Protein AF-A0A7X6THZ6-F1 (afdb_monomer)

Sequence (171 aa):
MLILGTDLAGKDHFANVVSDAATAAGVQVERRRGWLCARPDQERTSEGKSWSRLWLERLFLATLPLHCRLLPALTGLLLLVDVRLFRRPAAGLTCVVSHTAVRLLAIACGHLVDRPEAIRLPRLTIRALGAMRATGVRVVVLDIDHAVRVQRLADRRGRGTVDHFDRYMGS

Secondary structure (DSSP, 8-state):
-EEEE-TTTTHHHHHHHHHHHHHHTT--EEEEESSTTPPB---S------HHHHHHHHHHHHHHHHHTTTHHHHHHHHHHHHHHH----SSSEEEEES-HHHHHHHHHHHHH-SSGGG----HHHHHHHHHHHHTTPPEEEE---HHHHHHHHHHHHHHT---HHHHHHT-

pLDDT: mean 78.21, std 10.89, range [45.84, 93.0]

Foldseek 3Di:
DEEAEDVLLVSLVVLVVVCVVCVVVVFDEFEAEQALLHHGDPDSDPQPQPPVNLVVVVVCVVCCVVCLVVLLVVLLVVLQVRLVNHDDDPGGHYYYYHHNSVVSNVVSQVVVDVDPVPRDGDPSNVVSVVSVVVVVDDYDYGDDDPVSLQVSLVVCVVVVNDGPVSVVSND

Solvent-accessible surface area (backbone atoms only — not comparable to full-atom values): 9664 Å² total; per-residue (Å²): 60,36,41,39,45,45,78,88,45,36,40,54,58,53,52,47,54,53,46,50,54,38,43,75,70,71,37,52,68,47,35,18,53,38,34,82,58,38,66,78,46,86,74,75,68,79,89,74,72,50,70,69,58,52,50,50,52,51,54,48,63,74,49,34,82,82,43,38,84,54,39,43,50,54,26,13,51,52,38,38,52,36,51,72,65,41,73,82,72,94,70,59,46,50,38,28,42,46,40,44,45,61,52,52,34,51,53,31,47,62,71,75,32,98,45,82,88,67,65,78,76,46,70,62,25,54,51,20,53,50,52,45,53,70,69,68,53,50,77,45,79,42,78,64,58,67,70,60,48,52,51,54,50,52,55,29,55,77,68,73,69,62,50,75,65,57,54,64,76,71,110

Radius of gyration: 16.6 Å; Cα contacts (8 Å, |Δi|>4): 213; chains: 1; bounding box: 43×41×41 Å

Nearest PDB structures (foldseek):
  5mqt-assembly2_C  TM=4.610E-01  e=7.036E-01  Homo sapiens
  5hcn-assembly1_A  TM=3.054E-01  e=1.521E-01  Saccharomyces cerevisiae
  3mjr-assembly1_A  TM=4.355E-01  e=8.456E-01  Homo sapiens
  4q1d-assembly1_B  TM=4.568E-01  e=1.149E+00  Homo sapiens
  5hci-assembly4_F-5  TM=2.762E-01  e=2.483E-01  Saccharomyces cerevisiae

Mean predicted aligned error: 8.6 Å

Structure (mmCIF, N/CA/C/O backbone):
data_AF-A0A7X6THZ6-F1
#
_entry.id   AF-A0A7X6THZ6-F1
#
loop_
_atom_site.group_PDB
_atom_site.id
_atom_site.type_symbol
_atom_site.label_atom_id
_atom_site.label_alt_id
_atom_site.label_comp_id
_atom_site.label_asym_id
_atom_site.label_entity_id
_atom_site.label_seq_id
_atom_site.pdbx_PDB_ins_code
_atom_site.Cartn_x
_atom_site.Cartn_y
_atom_site.Cartn_z
_atom_site.occupancy
_atom_site.B_iso_or_equiv
_atom_site.auth_seq_id
_atom_site.auth_comp_id
_atom_site.auth_asym_id
_atom_site.auth_atom_id
_atom_site.pdbx_PDB_model_num
ATOM 1 N N . MET A 1 1 ? -8.333 -1.209 6.323 1.00 87.12 1 MET A N 1
ATOM 2 C CA . MET A 1 1 ? -8.223 -1.070 4.865 1.00 87.12 1 MET A CA 1
ATOM 3 C C . MET A 1 1 ? -6.803 -0.668 4.524 1.00 87.12 1 MET A C 1
ATOM 5 O O . MET A 1 1 ? -6.246 0.185 5.200 1.00 87.12 1 MET A O 1
ATOM 9 N N . LEU A 1 2 ? -6.225 -1.300 3.515 1.00 87.12 2 LEU A N 1
ATOM 10 C CA . LEU A 1 2 ? -4.923 -0.989 2.951 1.00 87.12 2 LEU A CA 1
ATOM 11 C C . LEU A 1 2 ? -5.142 -0.473 1.529 1.00 87.12 2 LEU A C 1
ATOM 13 O O . LEU A 1 2 ? -5.666 -1.211 0.702 1.00 87.12 2 LEU A O 1
ATOM 17 N N . ILE A 1 3 ? -4.752 0.769 1.259 1.00 85.06 3 ILE A N 1
ATOM 18 C CA . ILE A 1 3 ? -4.836 1.389 -0.063 1.00 85.06 3 ILE A CA 1
ATOM 19 C C . ILE A 1 3 ? -3.444 1.376 -0.689 1.00 85.06 3 ILE A C 1
ATOM 21 O O . ILE A 1 3 ? -2.502 2.007 -0.194 1.00 85.06 3 ILE A O 1
ATOM 25 N N . LEU A 1 4 ? -3.329 0.649 -1.793 1.00 83.38 4 LEU A N 1
ATOM 26 C CA . LEU A 1 4 ? -2.142 0.562 -2.629 1.00 83.38 4 LEU A CA 1
ATOM 27 C C . LEU A 1 4 ? -2.421 1.292 -3.935 1.00 83.38 4 LEU A C 1
ATOM 29 O O . LEU A 1 4 ? -3.498 1.167 -4.501 1.00 83.38 4 LEU A O 1
ATOM 33 N N . GLY A 1 5 ? -1.456 2.060 -4.407 1.00 73.44 5 GLY A N 1
ATOM 34 C CA . GLY A 1 5 ? -1.583 2.831 -5.632 1.00 73.44 5 GLY A CA 1
ATOM 35 C C . GLY A 1 5 ? -0.505 3.894 -5.690 1.00 73.44 5 GLY A C 1
ATOM 36 O O . GLY A 1 5 ? 0.175 4.174 -4.695 1.00 73.44 5 GLY A O 1
ATOM 37 N N . THR A 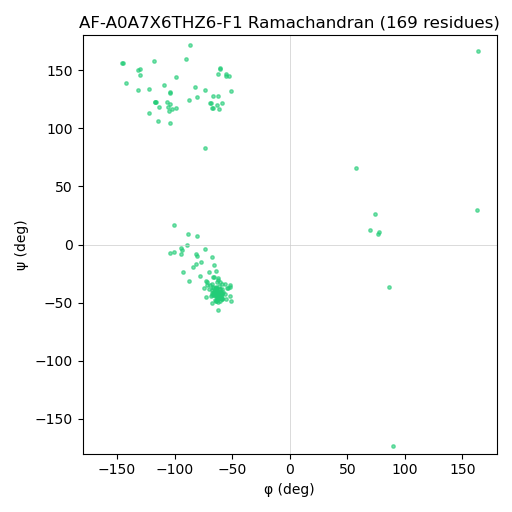1 6 ? -0.330 4.471 -6.865 1.00 70.94 6 THR A N 1
ATOM 38 C CA . THR A 1 6 ? 0.617 5.563 -7.085 1.00 70.94 6 THR A CA 1
ATOM 39 C C . THR A 1 6 ? -0.063 6.904 -6.846 1.00 70.94 6 THR A C 1
ATOM 41 O O . THR A 1 6 ? -1.292 7.003 -6.889 1.00 70.94 6 THR A O 1
ATOM 44 N N . ASP A 1 7 ? 0.716 7.953 -6.587 1.00 68.19 7 ASP A N 1
ATOM 45 C CA . ASP A 1 7 ? 0.160 9.303 -6.419 1.00 68.19 7 ASP A CA 1
ATOM 46 C C . ASP A 1 7 ? -0.591 9.725 -7.698 1.00 68.19 7 ASP A C 1
ATOM 48 O O . ASP A 1 7 ? -1.663 10.322 -7.616 1.00 68.19 7 ASP A O 1
ATOM 52 N N . LEU A 1 8 ? -0.108 9.292 -8.871 1.00 66.31 8 LEU A N 1
ATOM 53 C CA . LEU A 1 8 ? -0.793 9.445 -10.159 1.00 66.31 8 LEU A CA 1
ATOM 54 C C . LEU A 1 8 ? -2.146 8.726 -10.211 1.00 66.31 8 LEU A C 1
ATOM 56 O O . LEU A 1 8 ? -3.084 9.263 -10.800 1.00 66.31 8 LEU A O 1
ATOM 60 N N . ALA A 1 9 ? -2.280 7.563 -9.566 1.00 71.56 9 ALA A N 1
ATOM 61 C CA . ALA A 1 9 ? -3.547 6.844 -9.447 1.00 71.56 9 ALA A CA 1
ATOM 62 C C . ALA A 1 9 ? -4.538 7.499 -8.467 1.00 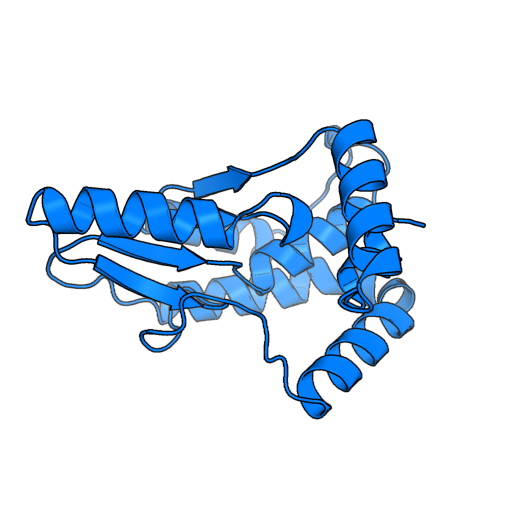71.56 9 ALA A C 1
ATOM 64 O O . ALA A 1 9 ? -5.672 7.049 -8.333 1.00 71.56 9 ALA A O 1
ATOM 65 N N . GLY A 1 10 ? -4.140 8.579 -7.787 1.00 75.00 10 GLY A N 1
ATOM 66 C CA . GLY A 1 10 ? -5.013 9.312 -6.874 1.00 75.00 10 GLY A CA 1
ATOM 67 C C . GLY A 1 10 ? -5.259 8.584 -5.555 1.00 75.00 10 GLY A C 1
ATOM 68 O O . GLY A 1 10 ? -6.283 8.820 -4.914 1.00 75.00 10 GLY A O 1
ATOM 69 N N . LYS A 1 11 ? -4.333 7.717 -5.115 1.00 82.06 11 LYS A N 1
ATOM 70 C CA . LYS A 1 11 ? -4.502 6.958 -3.862 1.00 82.06 11 LYS A CA 1
ATOM 71 C C . LYS A 1 11 ? -4.773 7.819 -2.634 1.00 82.06 11 LYS A C 1
ATOM 73 O O . LYS A 1 11 ? -5.579 7.426 -1.798 1.00 82.06 11 LYS A O 1
ATOM 78 N N . ASP A 1 12 ? -4.148 8.990 -2.536 1.00 80.94 12 ASP A N 1
ATOM 79 C CA . ASP A 1 12 ? -4.374 9.914 -1.425 1.00 80.94 12 ASP A CA 1
ATOM 80 C C . ASP A 1 12 ? -5.763 10.557 -1.493 1.00 80.94 12 ASP A C 1
ATOM 82 O O . ASP A 1 12 ? -6.429 10.669 -0.466 1.00 80.94 12 ASP A O 1
ATOM 86 N N . HIS A 1 13 ? -6.244 10.886 -2.697 1.00 82.62 13 HIS A N 1
ATOM 87 C CA . HIS A 1 13 ? -7.602 11.392 -2.893 1.00 82.62 13 HIS A CA 1
ATOM 88 C C . HIS A 1 13 ? -8.646 10.335 -2.521 1.00 82.62 13 HIS A C 1
ATOM 90 O O . HIS A 1 13 ? -9.532 10.608 -1.717 1.00 82.62 13 HIS A O 1
ATOM 96 N N . PHE A 1 14 ? -8.498 9.105 -3.021 1.00 84.06 14 PHE A N 1
ATOM 97 C CA . PHE A 1 14 ? -9.389 8.000 -2.664 1.00 84.06 14 PHE A CA 1
ATOM 98 C C . PHE A 1 14 ? -9.381 7.727 -1.153 1.00 84.06 14 PHE A C 1
ATOM 100 O O . PHE A 1 14 ? -10.434 7.546 -0.543 1.00 84.06 14 PHE A O 1
ATOM 107 N N . ALA A 1 15 ? -8.200 7.752 -0.527 1.00 85.19 15 ALA A N 1
ATOM 108 C CA . ALA A 1 15 ? -8.077 7.591 0.915 1.00 85.19 15 ALA A CA 1
ATOM 109 C C . ALA A 1 15 ? -8.824 8.679 1.690 1.00 85.19 15 ALA A C 1
ATOM 111 O O . ALA A 1 15 ? -9.428 8.370 2.716 1.00 85.19 15 ALA A O 1
ATOM 112 N N . ASN A 1 16 ? -8.803 9.922 1.207 1.00 86.38 16 ASN A N 1
ATOM 113 C CA . ASN A 1 16 ? -9.537 11.025 1.820 1.00 86.38 16 ASN A CA 1
ATOM 114 C C . ASN A 1 16 ? -11.047 10.812 1.670 1.00 86.38 16 ASN A C 1
ATOM 116 O O . ASN A 1 16 ? -11.735 10.768 2.681 1.00 86.38 16 ASN A O 1
ATOM 120 N N . VAL A 1 17 ? -11.537 10.532 0.457 1.00 87.25 17 VAL A N 1
ATOM 121 C CA . VAL A 1 17 ? -12.969 10.288 0.196 1.00 87.25 17 VAL A CA 1
ATOM 122 C C . VAL A 1 17 ? -13.529 9.163 1.070 1.00 87.25 17 VAL A C 1
ATOM 124 O O . VAL A 1 17 ? -14.573 9.330 1.695 1.00 87.25 17 VAL A O 1
ATOM 127 N N . VAL A 1 18 ? -12.832 8.025 1.165 1.00 87.00 18 VAL A N 1
ATOM 128 C CA . VAL A 1 18 ? -13.299 6.901 1.996 1.00 87.00 18 VAL A CA 1
ATOM 129 C C . VAL A 1 18 ? -13.262 7.248 3.485 1.00 87.00 18 VAL A C 1
ATOM 131 O O . VAL A 1 18 ? -14.169 6.866 4.223 1.00 87.00 18 VAL A O 1
ATOM 134 N N . SER A 1 19 ? -12.230 7.967 3.933 1.00 86.38 19 SER A N 1
ATOM 135 C CA . SER A 1 19 ? -12.120 8.388 5.334 1.00 86.38 19 SER A CA 1
ATOM 136 C C . SER A 1 19 ? -13.219 9.386 5.706 1.00 86.38 19 SER A C 1
ATOM 138 O O . SER A 1 19 ? -13.831 9.246 6.764 1.00 86.38 19 SER A O 1
ATOM 140 N N . ASP A 1 20 ? -13.515 10.343 4.827 1.00 87.69 20 ASP A N 1
ATOM 141 C CA . ASP A 1 20 ? -14.557 11.349 5.028 1.00 87.69 20 ASP A CA 1
ATOM 142 C C . ASP A 1 20 ? -15.949 10.696 5.024 1.00 87.69 20 ASP A C 1
ATOM 144 O O . ASP A 1 20 ? -16.747 10.951 5.922 1.00 87.69 20 ASP A O 1
ATOM 148 N N . ALA A 1 21 ? -16.217 9.773 4.093 1.00 87.56 21 ALA A N 1
ATOM 149 C CA . ALA A 1 21 ? -17.475 9.024 4.044 1.00 87.56 21 ALA A CA 1
ATOM 150 C C . ALA A 1 21 ? -17.695 8.153 5.294 1.00 87.56 21 ALA A C 1
ATOM 152 O O . ALA A 1 21 ? -18.793 8.115 5.846 1.00 87.56 21 ALA A O 1
ATOM 153 N N . ALA A 1 22 ? -16.650 7.470 5.771 1.00 86.44 22 ALA A N 1
ATOM 154 C CA . ALA A 1 22 ? -16.721 6.674 6.993 1.00 86.44 22 ALA A CA 1
ATOM 155 C C . ALA A 1 22 ? -16.953 7.557 8.230 1.00 86.44 22 ALA A C 1
ATOM 157 O O . ALA A 1 22 ? -17.794 7.230 9.066 1.00 86.44 22 ALA A O 1
ATOM 158 N N . THR A 1 23 ? -16.275 8.703 8.305 1.00 87.94 23 THR A N 1
ATOM 159 C CA . THR A 1 23 ? -16.465 9.677 9.390 1.00 87.94 23 THR A CA 1
ATOM 160 C C . THR A 1 23 ? -17.886 10.245 9.380 1.00 87.94 23 THR A C 1
ATOM 162 O O . THR A 1 23 ? -18.523 10.307 10.428 1.00 87.94 23 THR A O 1
ATOM 165 N N . ALA A 1 24 ? -18.421 10.589 8.204 1.00 89.88 24 ALA A N 1
ATOM 166 C CA . ALA A 1 24 ? -19.799 11.055 8.042 1.00 89.88 24 ALA A CA 1
ATOM 167 C C . ALA A 1 24 ? -20.836 9.994 8.453 1.00 89.88 24 ALA A C 1
ATOM 169 O O . ALA A 1 24 ? -21.899 10.334 8.963 1.00 89.88 24 ALA A O 1
ATOM 170 N N . ALA A 1 25 ? -20.508 8.709 8.298 1.00 90.00 25 ALA A N 1
ATOM 171 C CA . ALA A 1 25 ? -21.310 7.588 8.787 1.00 90.00 25 ALA A CA 1
ATOM 172 C C . ALA A 1 25 ? -21.122 7.294 10.294 1.00 90.00 25 ALA A C 1
ATOM 174 O O . ALA A 1 25 ? -21.615 6.281 10.787 1.00 90.00 25 ALA A O 1
ATOM 175 N N . GLY A 1 26 ? -20.389 8.137 11.030 1.00 86.88 26 GLY A N 1
ATOM 176 C CA . GLY A 1 26 ? -20.128 7.968 12.463 1.00 86.88 26 GLY A CA 1
ATOM 177 C C . GLY A 1 26 ? -19.056 6.924 12.799 1.00 86.88 26 GLY A C 1
ATOM 178 O O . GLY A 1 26 ? -18.894 6.557 13.963 1.00 86.88 26 GLY A O 1
ATOM 179 N N . VAL A 1 27 ? -18.306 6.431 11.809 1.00 88.25 27 VAL A N 1
ATOM 180 C CA . VAL A 1 27 ? -17.220 5.468 12.019 1.00 88.25 27 VAL A CA 1
ATOM 181 C C . VAL A 1 27 ? -15.927 6.218 12.328 1.00 88.25 27 VAL A C 1
ATOM 183 O O . VAL A 1 27 ? -15.462 7.030 11.535 1.00 88.25 27 VAL A O 1
ATOM 186 N N . GLN A 1 28 ? -15.298 5.902 13.461 1.00 86.38 28 GLN A N 1
ATOM 187 C CA . GLN A 1 28 ? -13.960 6.404 13.791 1.00 86.38 28 GLN A CA 1
ATOM 188 C C . GLN A 1 28 ? -12.939 5.901 12.762 1.00 86.38 28 GLN A C 1
ATOM 190 O O . GLN A 1 28 ? -12.868 4.696 12.518 1.00 86.38 28 GLN A O 1
ATOM 195 N N . VAL A 1 29 ? -12.139 6.792 12.168 1.00 85.81 29 VAL A N 1
ATOM 196 C CA . VAL A 1 29 ? -11.118 6.424 11.173 1.00 85.81 29 VAL A CA 1
ATOM 197 C C . VAL A 1 29 ? -9.725 6.742 11.696 1.00 85.81 29 VAL A C 1
ATOM 199 O O . VAL A 1 29 ? -9.400 7.890 11.979 1.00 85.81 29 VAL A O 1
ATOM 202 N N . GLU A 1 30 ? -8.866 5.727 11.756 1.00 87.62 30 GLU A N 1
ATOM 203 C CA . GLU A 1 30 ? -7.448 5.892 12.064 1.00 87.62 30 GLU A CA 1
ATOM 204 C C . GLU A 1 30 ? -6.623 5.759 10.783 1.00 87.62 30 GLU A C 1
ATOM 206 O O . GLU A 1 30 ? -6.410 4.656 10.267 1.00 87.62 30 GLU A O 1
ATOM 211 N N . ARG A 1 31 ? -6.146 6.885 10.250 1.00 86.00 31 ARG A N 1
ATOM 212 C CA . ARG A 1 31 ? -5.265 6.892 9.080 1.00 86.00 31 ARG A CA 1
ATOM 213 C C . ARG A 1 31 ? -3.819 6.630 9.501 1.00 86.00 31 ARG A 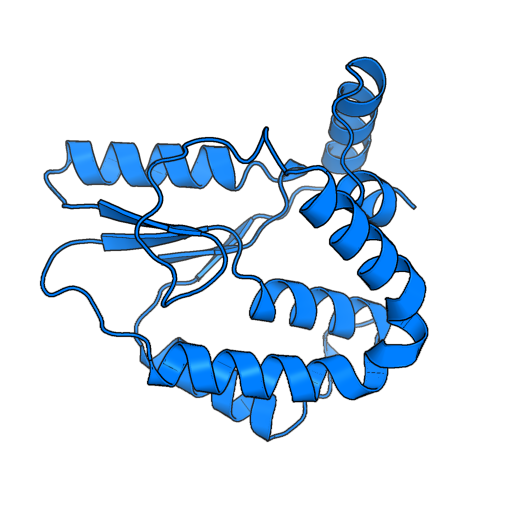C 1
ATOM 215 O O . ARG A 1 31 ? -3.333 7.210 10.463 1.00 86.00 31 ARG A O 1
ATOM 222 N N . ARG A 1 32 ? -3.119 5.769 8.764 1.00 87.25 32 ARG A N 1
ATOM 223 C CA . ARG A 1 32 ? -1.689 5.463 8.926 1.00 87.25 32 ARG A CA 1
ATOM 224 C C . ARG A 1 32 ? -1.003 5.534 7.564 1.00 87.25 32 ARG A C 1
ATOM 226 O O . ARG A 1 32 ? -1.615 5.231 6.537 1.00 87.25 32 ARG A O 1
ATOM 233 N N . ARG A 1 33 ? 0.280 5.893 7.532 1.00 84.31 33 ARG A N 1
ATOM 234 C CA . ARG A 1 33 ? 1.055 6.012 6.286 1.00 84.31 33 ARG A CA 1
ATOM 235 C C . ARG A 1 33 ? 2.279 5.106 6.318 1.00 84.31 33 ARG A C 1
ATOM 237 O O . ARG A 1 33 ? 3.028 5.085 7.289 1.00 84.31 33 ARG A O 1
ATOM 244 N N . GLY A 1 34 ? 2.508 4.368 5.235 1.00 83.12 34 GLY A N 1
ATOM 245 C CA . GLY A 1 34 ? 3.736 3.590 5.048 1.00 83.12 34 GLY A CA 1
ATOM 246 C C . GLY A 1 34 ? 3.742 2.182 5.652 1.00 83.12 34 GLY A C 1
ATOM 247 O O . GLY A 1 34 ? 4.308 1.290 5.022 1.00 83.12 34 GLY A O 1
ATOM 248 N N . TRP A 1 35 ? 3.130 1.957 6.814 1.00 86.62 35 TRP A N 1
ATOM 249 C CA . TRP A 1 35 ? 3.165 0.665 7.521 1.00 86.62 35 TRP A CA 1
ATOM 250 C C . TRP A 1 35 ? 1.849 0.384 8.239 1.00 86.62 35 TRP A C 1
ATOM 252 O O . TRP A 1 35 ? 1.132 1.325 8.589 1.00 86.62 35 TRP A O 1
ATOM 262 N N . LEU A 1 36 ? 1.548 -0.891 8.501 1.00 82.25 36 LEU A N 1
ATOM 263 C CA . LEU A 1 36 ? 0.412 -1.250 9.346 1.00 82.25 36 LEU A CA 1
ATOM 264 C C . LEU A 1 36 ? 0.604 -0.713 10.761 1.00 82.25 36 LEU A C 1
ATOM 266 O O . LEU A 1 36 ? -0.344 -0.180 11.326 1.00 82.25 36 LEU A O 1
ATOM 270 N N . CYS A 1 37 ? 1.806 -0.814 11.328 1.00 83.19 37 CYS A N 1
ATOM 271 C CA . CYS A 1 37 ? 2.124 -0.339 12.674 1.00 83.19 37 CYS A CA 1
ATOM 272 C C . CYS A 1 37 ? 2.577 1.133 12.729 1.00 83.19 37 CYS A C 1
ATOM 274 O O . CYS A 1 37 ? 3.066 1.580 13.768 1.00 83.19 37 CYS A O 1
ATOM 276 N N . ALA A 1 38 ? 2.466 1.888 11.629 1.00 83.75 38 ALA A N 1
ATOM 277 C CA . ALA A 1 38 ? 2.825 3.304 11.633 1.00 83.75 38 ALA A CA 1
ATOM 278 C C . ALA A 1 38 ? 1.961 4.090 12.630 1.00 83.75 38 ALA A C 1
ATOM 280 O O . ALA A 1 38 ? 0.813 3.733 12.899 1.00 83.75 38 ALA A O 1
ATOM 281 N N . ARG A 1 39 ? 2.518 5.185 13.160 1.00 81.88 39 ARG A N 1
ATOM 282 C CA . ARG A 1 39 ? 1.751 6.121 13.987 1.00 81.88 39 ARG A CA 1
ATOM 283 C C . ARG A 1 39 ? 0.585 6.709 13.176 1.00 81.88 39 ARG A C 1
ATOM 285 O O . ARG A 1 39 ? 0.721 6.828 11.952 1.00 81.88 39 ARG A O 1
ATOM 292 N N . PRO A 1 40 ? -0.527 7.079 13.839 1.00 82.31 40 PRO A N 1
ATOM 293 C CA . PRO A 1 40 ? -1.601 7.816 13.196 1.00 82.31 40 PRO A CA 1
ATOM 294 C C . PRO A 1 40 ? -1.048 9.038 12.469 1.00 82.31 40 PRO A C 1
ATOM 296 O O . PRO A 1 40 ? -0.236 9.782 13.019 1.00 82.31 40 PRO A O 1
ATOM 299 N N . ASP A 1 41 ? -1.477 9.208 11.229 1.00 79.50 41 ASP A N 1
ATOM 300 C CA . ASP A 1 41 ? -1.071 10.295 10.355 1.00 79.50 41 ASP A CA 1
ATOM 301 C C . ASP A 1 41 ? -2.295 11.148 10.023 1.00 79.50 41 ASP A C 1
ATOM 303 O O . ASP A 1 41 ? -3.295 10.637 9.512 1.00 79.50 41 ASP A O 1
ATOM 307 N N . GLN A 1 42 ? -2.214 12.441 10.328 1.00 71.25 42 GLN A N 1
ATOM 308 C CA . GLN A 1 42 ? -3.272 13.409 10.030 1.00 71.25 42 GLN A CA 1
ATOM 309 C C . GLN A 1 42 ? -3.041 14.125 8.692 1.00 71.25 42 GLN A C 1
ATOM 311 O O . GLN A 1 42 ? -3.927 14.836 8.215 1.00 71.25 42 GLN A O 1
ATOM 316 N N . GLU A 1 43 ? -1.884 13.930 8.051 1.00 69.44 43 GLU A N 1
ATOM 317 C CA . GLU A 1 43 ? -1.586 14.572 6.777 1.00 69.44 43 GLU A CA 1
ATOM 318 C C . GLU A 1 43 ? -2.458 14.002 5.649 1.00 69.44 43 GLU A C 1
ATOM 320 O O . GLU A 1 43 ? -2.425 12.807 5.317 1.00 69.44 43 GLU A O 1
ATOM 325 N N . ARG A 1 44 ? -3.218 14.896 5.008 1.00 63.25 44 ARG A N 1
ATOM 326 C CA . ARG A 1 44 ? -4.131 14.579 3.896 1.00 63.25 44 ARG A CA 1
ATOM 327 C C . ARG A 1 44 ? -3.435 14.466 2.540 1.00 63.25 44 ARG A C 1
ATOM 329 O O . ARG A 1 44 ? -4.013 13.898 1.613 1.00 63.25 44 ARG A O 1
ATOM 336 N N . THR A 1 45 ? -2.213 14.977 2.427 1.00 57.72 45 THR A N 1
ATOM 337 C CA . THR A 1 45 ? -1.410 14.996 1.199 1.00 57.72 45 THR A CA 1
ATOM 338 C C . THR A 1 45 ? 0.001 14.465 1.457 1.00 57.72 45 THR A C 1
ATOM 340 O O . THR A 1 45 ? 0.514 14.509 2.576 1.00 57.72 45 THR A O 1
ATOM 343 N N . SER A 1 46 ? 0.613 13.885 0.423 1.00 55.44 46 SER A N 1
ATOM 344 C CA . SER A 1 46 ? 2.023 13.462 0.388 1.00 55.44 46 SER A CA 1
ATOM 345 C C . SER A 1 46 ? 2.964 14.577 -0.099 1.00 55.44 46 SER A C 1
ATOM 347 O O . SER A 1 46 ? 4.179 14.370 -0.174 1.00 55.44 46 SER A O 1
ATOM 349 N N . GLU A 1 47 ? 2.412 15.748 -0.431 1.00 45.84 47 GLU A N 1
ATOM 350 C CA . GLU A 1 47 ? 3.120 16.918 -0.954 1.00 45.84 47 GLU A CA 1
ATOM 351 C C . GLU A 1 47 ? 3.926 17.592 0.163 1.00 45.84 47 GLU A C 1
ATOM 353 O O . GLU A 1 47 ? 3.473 18.507 0.839 1.00 45.84 47 GLU A O 1
ATOM 358 N N . GLY A 1 48 ? 5.122 17.058 0.405 1.00 51.34 48 GLY A N 1
ATOM 359 C CA . GLY A 1 48 ? 6.016 17.521 1.467 1.00 51.34 48 GLY A CA 1
ATOM 360 C C . GLY A 1 48 ? 7.109 16.515 1.821 1.00 51.34 48 GLY A C 1
ATOM 361 O O . GLY A 1 48 ? 7.525 16.424 2.975 1.00 51.34 48 GLY A O 1
ATOM 362 N N . LYS A 1 49 ? 7.565 15.691 0.864 1.00 55.34 49 LYS A N 1
ATOM 363 C CA . LYS A 1 49 ? 8.659 14.742 1.124 1.00 55.34 49 LYS A CA 1
ATOM 364 C C . LYS A 1 49 ? 9.925 15.536 1.475 1.00 55.34 49 LYS A C 1
ATOM 366 O O . LYS A 1 49 ? 10.407 16.314 0.655 1.00 55.34 49 LYS A O 1
ATOM 371 N N . SER A 1 50 ? 10.476 15.329 2.675 1.00 56.66 50 SER A N 1
ATOM 372 C CA . SER A 1 50 ? 11.742 15.960 3.066 1.00 56.66 50 SER A CA 1
ATOM 373 C C . SER A 1 50 ? 12.845 15.625 2.055 1.00 56.66 50 SER A C 1
ATOM 375 O O . SER A 1 50 ? 12.890 14.522 1.502 1.00 56.66 50 SER A O 1
ATOM 377 N N . TRP A 1 51 ? 13.772 16.559 1.841 1.00 54.03 51 TRP A N 1
ATOM 378 C CA . TRP A 1 51 ? 14.913 16.378 0.934 1.00 54.03 51 TRP A CA 1
ATOM 379 C C . TRP A 1 51 ? 15.716 15.101 1.215 1.00 54.03 51 TRP A C 1
ATOM 381 O O . TRP A 1 51 ? 16.136 14.412 0.287 1.00 54.03 51 TRP A O 1
ATOM 391 N N . SER A 1 52 ? 15.868 14.732 2.490 1.00 52.00 52 SER A N 1
ATOM 392 C CA . SER A 1 52 ? 16.522 13.487 2.906 1.00 52.00 52 SER A CA 1
ATOM 393 C C . SER A 1 52 ? 15.773 12.234 2.438 1.00 52.00 52 SER A C 1
ATOM 395 O O . SER A 1 52 ? 16.390 11.259 2.010 1.00 52.00 52 SER A O 1
ATOM 397 N N . ARG A 1 53 ? 14.437 12.264 2.458 1.00 62.09 53 ARG A N 1
ATOM 398 C CA . ARG A 1 53 ? 13.583 11.162 2.000 1.00 62.09 53 ARG A CA 1
ATOM 399 C C . ARG A 1 53 ? 13.602 11.030 0.476 1.00 62.09 53 ARG A C 1
ATOM 401 O O . ARG A 1 53 ? 13.606 9.910 -0.023 1.00 62.09 53 ARG A O 1
ATOM 408 N N . LEU A 1 54 ? 13.695 12.153 -0.241 1.00 59.31 54 LEU A N 1
ATOM 409 C CA . LEU A 1 54 ? 13.876 12.187 -1.697 1.00 59.31 54 LEU A CA 1
ATOM 410 C C . LEU A 1 54 ? 15.237 11.613 -2.120 1.00 59.31 54 LEU A C 1
ATOM 412 O O . LEU A 1 54 ? 15.312 10.848 -3.080 1.00 59.31 54 LEU A O 1
ATOM 416 N N . TRP A 1 55 ? 16.305 11.924 -1.380 1.00 58.41 55 TRP A N 1
ATOM 417 C CA . TRP A 1 55 ? 17.642 11.381 -1.639 1.00 58.41 55 TRP A CA 1
ATOM 418 C C . TRP A 1 55 ? 17.716 9.867 -1.410 1.00 58.41 55 TRP A C 1
ATOM 420 O O . TRP A 1 55 ? 18.262 9.145 -2.242 1.00 58.41 55 TRP A O 1
ATOM 430 N N . LEU A 1 56 ? 17.114 9.374 -0.324 1.00 63.69 56 LEU A N 1
ATOM 431 C CA . LEU A 1 56 ? 16.991 7.938 -0.050 1.00 63.69 56 LEU A CA 1
ATOM 432 C C . LEU A 1 56 ? 16.167 7.216 -1.122 1.00 63.69 56 LEU A C 1
ATOM 434 O O . LEU A 1 56 ? 16.567 6.146 -1.571 1.00 63.69 56 LEU A O 1
ATOM 438 N N . GLU A 1 57 ? 15.054 7.809 -1.567 1.00 65.50 57 GLU A N 1
ATOM 439 C CA . GLU A 1 57 ? 14.231 7.271 -2.661 1.00 65.50 57 GLU A CA 1
ATOM 440 C C . GLU A 1 57 ? 15.049 7.177 -3.962 1.00 65.50 57 GLU A C 1
ATOM 442 O O . GLU A 1 57 ? 15.013 6.156 -4.647 1.00 65.50 57 GLU A O 1
ATOM 447 N N . ARG A 1 58 ? 15.878 8.185 -4.258 1.00 65.38 58 ARG A N 1
ATOM 448 C CA . ARG A 1 58 ? 16.759 8.203 -5.433 1.00 65.38 58 ARG A CA 1
ATOM 449 C C . ARG A 1 58 ? 17.890 7.173 -5.356 1.00 65.38 58 ARG A C 1
ATOM 451 O O . ARG A 1 58 ? 18.142 6.482 -6.340 1.00 65.38 58 ARG A O 1
ATOM 458 N N . LEU A 1 59 ? 18.553 7.047 -4.206 1.00 62.59 59 LEU A N 1
ATOM 459 C CA . LEU A 1 59 ? 19.614 6.056 -3.998 1.00 62.59 59 LEU A CA 1
ATOM 460 C C . LEU A 1 59 ? 19.058 4.627 -4.065 1.00 62.59 59 LEU A C 1
ATOM 462 O O . LEU A 1 59 ? 19.677 3.741 -4.655 1.00 62.59 59 LEU A O 1
ATOM 466 N N . PHE A 1 60 ? 17.863 4.416 -3.512 1.00 68.88 60 PHE A N 1
ATOM 467 C CA . PHE A 1 60 ? 17.160 3.143 -3.574 1.00 68.88 60 PHE A CA 1
ATOM 468 C C . PHE A 1 60 ? 16.813 2.755 -5.015 1.00 68.88 60 PHE A C 1
ATOM 470 O O . PHE A 1 60 ? 17.119 1.644 -5.428 1.00 68.88 60 PHE A O 1
ATOM 477 N N . LEU A 1 61 ? 16.244 3.675 -5.803 1.00 66.62 61 LEU A N 1
ATOM 478 C CA . LEU A 1 61 ? 15.924 3.421 -7.213 1.00 66.62 61 LEU A CA 1
ATOM 479 C C . LEU A 1 61 ? 17.180 3.160 -8.059 1.00 66.62 61 LEU A C 1
ATOM 481 O O . LEU A 1 61 ? 17.170 2.272 -8.905 1.00 66.62 61 LEU A O 1
ATOM 485 N N . ALA A 1 62 ? 18.278 3.876 -7.803 1.00 66.12 62 ALA A N 1
ATOM 486 C CA . ALA A 1 62 ? 19.533 3.693 -8.536 1.00 66.12 62 ALA A CA 1
ATOM 487 C C . ALA A 1 62 ? 20.223 2.351 -8.228 1.00 66.12 62 ALA A C 1
ATOM 489 O O . ALA A 1 62 ? 20.837 1.747 -9.103 1.00 66.12 62 ALA A O 1
ATOM 490 N N . THR A 1 63 ? 20.118 1.868 -6.988 1.00 66.19 63 THR A N 1
ATOM 491 C CA . THR A 1 63 ? 20.722 0.594 -6.553 1.00 66.19 63 THR A CA 1
ATOM 492 C C . THR A 1 63 ? 19.767 -0.592 -6.665 1.00 66.19 63 THR A C 1
ATOM 494 O O . THR A 1 63 ? 20.173 -1.736 -6.449 1.00 66.19 63 THR A O 1
ATOM 497 N N . LEU A 1 64 ? 18.512 -0.343 -7.042 1.00 67.38 64 LEU A N 1
ATOM 498 C CA . LEU A 1 64 ? 17.453 -1.336 -7.146 1.00 67.38 64 LEU A CA 1
ATOM 499 C C . LEU A 1 64 ? 17.851 -2.574 -7.969 1.00 67.38 64 LEU A C 1
ATOM 501 O O . LEU A 1 64 ? 17.699 -3.673 -7.435 1.00 67.38 64 LEU A O 1
ATOM 505 N N . PRO A 1 65 ? 18.438 -2.459 -9.183 1.00 66.75 65 PRO A N 1
ATOM 506 C CA . PRO A 1 65 ? 18.724 -3.624 -10.028 1.00 66.75 65 PRO A CA 1
ATOM 507 C C . PRO A 1 65 ? 19.677 -4.627 -9.365 1.00 66.75 65 PRO A C 1
ATOM 509 O O . PRO A 1 65 ? 19.545 -5.835 -9.551 1.00 66.75 65 PRO A O 1
ATOM 512 N N . LEU A 1 66 ? 20.602 -4.128 -8.538 1.00 68.75 66 LEU A N 1
ATOM 513 C CA . LEU A 1 66 ? 21.581 -4.932 -7.800 1.00 68.75 66 LEU A CA 1
ATOM 514 C C . LEU A 1 66 ? 20.933 -5.711 -6.647 1.00 68.75 66 LEU A C 1
ATOM 516 O O . LEU A 1 66 ? 21.359 -6.817 -6.321 1.00 68.75 66 LEU A O 1
ATOM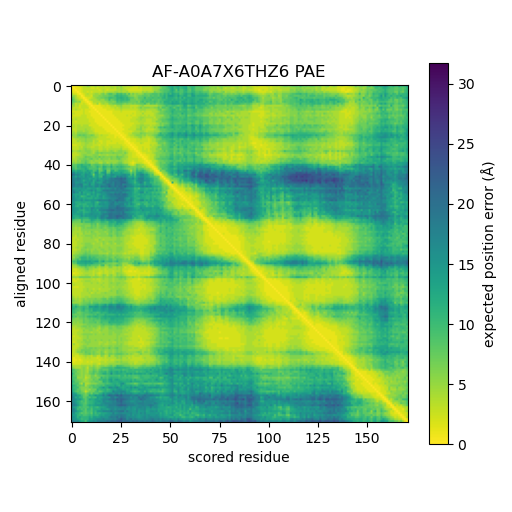 520 N N . HIS A 1 67 ? 19.875 -5.159 -6.050 1.00 69.12 67 HIS A N 1
ATOM 521 C CA . HIS A 1 67 ? 19.217 -5.719 -4.869 1.00 69.12 67 HIS A CA 1
ATOM 522 C C . HIS A 1 67 ? 17.889 -6.414 -5.197 1.00 69.12 67 HIS A C 1
ATOM 524 O O . HIS A 1 67 ? 17.322 -7.073 -4.322 1.00 69.12 67 HIS A O 1
ATOM 530 N N . CYS A 1 68 ? 17.399 -6.325 -6.442 1.00 71.19 68 CYS A N 1
ATOM 531 C CA . CYS A 1 68 ? 16.111 -6.872 -6.887 1.00 71.19 68 CYS A CA 1
ATOM 532 C C . CYS A 1 68 ? 15.927 -8.352 -6.536 1.00 71.19 68 CYS A C 1
ATOM 534 O O . CYS A 1 68 ? 14.828 -8.750 -6.172 1.00 71.19 68 CYS A O 1
ATOM 536 N N . ARG A 1 69 ? 16.989 -9.169 -6.564 1.00 75.69 69 ARG A N 1
ATOM 537 C CA . ARG A 1 69 ? 16.903 -10.599 -6.207 1.00 75.69 69 ARG A CA 1
ATOM 538 C C . ARG A 1 69 ? 16.706 -10.851 -4.708 1.00 75.69 69 ARG A C 1
ATOM 540 O O . ARG A 1 69 ? 16.054 -11.821 -4.336 1.00 75.69 69 ARG A O 1
ATOM 547 N N . LEU A 1 70 ? 17.252 -9.990 -3.849 1.00 80.44 70 LEU A N 1
ATOM 548 C CA . LEU A 1 70 ? 17.169 -10.119 -2.386 1.00 80.44 70 LEU A CA 1
ATOM 549 C C . LEU A 1 70 ? 15.972 -9.360 -1.800 1.00 80.44 70 LEU A C 1
ATOM 551 O O . LEU A 1 70 ? 15.460 -9.712 -0.735 1.00 80.44 70 LEU A O 1
ATOM 555 N N . LEU A 1 71 ? 15.493 -8.344 -2.517 1.00 82.38 71 LEU A N 1
ATOM 556 C CA . LEU A 1 71 ? 14.375 -7.487 -2.138 1.00 82.38 71 LEU A CA 1
ATOM 557 C C . LEU A 1 71 ? 13.105 -8.260 -1.747 1.00 82.38 71 LEU A C 1
ATOM 559 O O . LEU A 1 71 ? 12.535 -7.926 -0.707 1.00 82.38 71 LEU A O 1
ATOM 563 N N . PRO A 1 72 ? 12.661 -9.315 -2.463 1.00 85.94 72 PRO A N 1
ATOM 564 C CA . PRO A 1 72 ? 11.498 -10.098 -2.054 1.00 85.94 72 PRO A CA 1
ATOM 565 C C . PRO A 1 72 ? 11.644 -10.730 -0.665 1.00 85.94 72 PRO A C 1
ATOM 567 O O . PRO A 1 72 ? 10.685 -10.751 0.107 1.00 85.94 72 PRO A O 1
ATOM 570 N N . ALA A 1 73 ? 12.840 -11.211 -0.314 1.00 86.50 73 ALA A N 1
ATOM 571 C CA . ALA A 1 73 ? 13.098 -11.809 0.993 1.00 86.50 73 ALA A CA 1
ATOM 572 C C . ALA A 1 73 ? 13.144 -10.742 2.098 1.00 86.50 73 ALA A C 1
ATOM 574 O O . ALA A 1 73 ? 12.498 -10.904 3.135 1.00 86.50 73 ALA A O 1
ATOM 575 N N . LEU A 1 74 ? 13.844 -9.629 1.853 1.00 86.38 74 LEU A N 1
ATOM 576 C CA . LEU A 1 74 ? 13.941 -8.507 2.793 1.00 86.38 74 LEU A CA 1
ATOM 577 C C . LEU A 1 74 ? 12.572 -7.871 3.063 1.00 86.38 74 LEU A C 1
ATOM 579 O O . LEU A 1 74 ? 12.194 -7.661 4.214 1.00 86.38 74 LEU A O 1
ATOM 583 N N . THR A 1 75 ? 11.789 -7.622 2.014 1.00 87.50 75 THR A N 1
ATOM 584 C CA . THR A 1 75 ? 10.417 -7.106 2.141 1.00 87.50 75 THR A CA 1
ATOM 585 C C . THR A 1 75 ? 9.506 -8.101 2.852 1.00 87.50 75 THR A C 1
ATOM 587 O O . THR A 1 75 ? 8.707 -7.683 3.685 1.00 87.50 75 THR A O 1
ATOM 590 N N . GLY A 1 76 ? 9.671 -9.407 2.612 1.00 88.75 76 GLY A N 1
ATOM 591 C CA . GLY A 1 76 ? 8.979 -10.461 3.355 1.00 88.75 76 GLY A CA 1
ATOM 592 C C . GLY A 1 76 ? 9.269 -10.429 4.859 1.00 88.75 76 GLY A C 1
ATOM 593 O O . GLY A 1 76 ? 8.345 -10.554 5.662 1.00 88.75 76 GLY A O 1
ATOM 594 N N . LEU A 1 77 ? 10.525 -10.203 5.255 1.00 89.00 77 LEU A N 1
ATOM 595 C CA . LEU A 1 77 ? 10.898 -10.046 6.664 1.00 89.00 77 LEU A CA 1
ATOM 596 C C . LEU A 1 77 ? 10.265 -8.791 7.278 1.00 89.00 77 LEU A C 1
ATOM 598 O O . LEU A 1 77 ? 9.664 -8.875 8.347 1.00 89.00 77 LEU A O 1
ATOM 602 N N . LEU A 1 78 ? 10.356 -7.652 6.585 1.00 89.31 78 LEU A N 1
ATOM 603 C CA . LEU A 1 78 ? 9.761 -6.388 7.030 1.00 89.31 78 LEU A CA 1
ATOM 604 C C . LEU A 1 78 ? 8.242 -6.506 7.203 1.00 89.31 78 LEU A C 1
ATOM 606 O O . LEU A 1 78 ? 7.711 -6.073 8.221 1.00 89.31 78 LEU A O 1
ATOM 610 N N . LEU A 1 79 ? 7.553 -7.149 6.255 1.00 90.44 79 LEU A N 1
ATOM 611 C CA . LEU A 1 79 ? 6.123 -7.456 6.345 1.00 90.44 79 LEU A CA 1
ATOM 612 C C . LEU A 1 79 ? 5.804 -8.333 7.557 1.00 90.44 79 LEU A C 1
ATOM 614 O O . LEU A 1 79 ? 4.838 -8.072 8.265 1.00 90.44 79 LEU A O 1
ATOM 618 N N . LEU A 1 80 ? 6.609 -9.364 7.820 1.00 91.94 80 LEU A N 1
ATOM 619 C CA . LEU A 1 80 ? 6.381 -10.247 8.960 1.00 91.94 80 LEU A CA 1
ATOM 620 C C . LEU A 1 80 ? 6.534 -9.502 10.292 1.00 91.94 80 LEU A C 1
ATOM 622 O O . LEU A 1 80 ? 5.748 -9.727 11.209 1.00 91.94 80 LEU A O 1
ATOM 626 N N . VAL A 1 81 ? 7.537 -8.629 10.400 1.00 90.44 81 VAL A N 1
ATOM 627 C CA . VAL A 1 81 ? 7.745 -7.782 11.581 1.00 90.44 81 VAL A CA 1
ATOM 628 C C . VAL A 1 81 ? 6.579 -6.810 11.751 1.00 90.44 81 VAL A C 1
ATOM 630 O O . VAL A 1 81 ? 5.997 -6.762 12.831 1.00 90.44 81 VAL A O 1
ATOM 633 N N . ASP A 1 82 ? 6.183 -6.105 10.690 1.00 90.69 82 ASP A N 1
ATOM 634 C CA . ASP A 1 82 ? 5.068 -5.149 10.721 1.00 90.69 82 ASP A CA 1
ATOM 635 C C . ASP A 1 82 ? 3.755 -5.825 11.146 1.00 90.69 82 ASP A C 1
ATOM 637 O O . ASP A 1 82 ? 3.083 -5.371 12.069 1.00 90.69 82 ASP A O 1
ATOM 641 N N . VAL A 1 83 ? 3.437 -6.988 10.567 1.00 90.19 83 VAL A N 1
ATOM 642 C CA . VAL A 1 83 ? 2.245 -7.771 10.931 1.00 90.19 83 VAL A CA 1
ATOM 643 C C . VAL A 1 83 ? 2.301 -8.272 12.375 1.00 90.19 83 VAL A C 1
ATOM 645 O O . VAL A 1 83 ? 1.276 -8.287 13.049 1.00 90.19 83 VAL A O 1
ATOM 648 N N . ARG A 1 84 ? 3.475 -8.672 12.880 1.00 90.06 84 ARG A N 1
ATOM 649 C CA . ARG A 1 84 ? 3.631 -9.104 14.282 1.00 90.06 84 ARG A CA 1
ATOM 650 C C . ARG A 1 84 ? 3.447 -7.961 15.274 1.00 90.06 84 ARG A C 1
ATOM 652 O O . ARG A 1 84 ? 2.965 -8.192 16.378 1.00 90.06 84 ARG A O 1
ATOM 659 N N . LEU A 1 85 ? 3.862 -6.754 14.902 1.00 89.69 85 LEU A N 1
ATOM 660 C CA . LEU A 1 85 ? 3.719 -5.561 15.734 1.00 89.69 85 LEU A CA 1
ATOM 661 C C . LEU A 1 85 ? 2.339 -4.915 15.596 1.00 89.69 85 LEU A C 1
ATOM 663 O O . LEU A 1 85 ? 1.935 -4.137 16.463 1.00 89.69 85 LEU A O 1
ATOM 667 N N . PHE A 1 86 ? 1.612 -5.227 14.524 1.00 87.44 86 PHE A N 1
ATOM 668 C CA . PHE A 1 86 ? 0.298 -4.671 14.267 1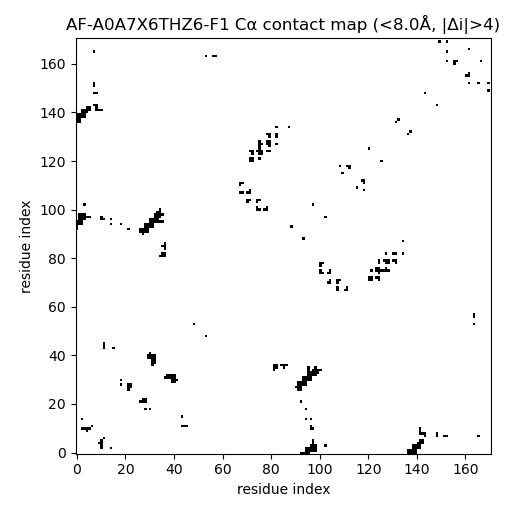.00 87.44 86 PHE A CA 1
ATOM 669 C C . PHE A 1 86 ? -0.689 -5.045 15.375 1.00 87.44 86 PHE A C 1
ATOM 671 O O . PHE A 1 86 ? -1.063 -6.201 15.565 1.00 87.44 86 PHE A O 1
ATOM 678 N N . ARG A 1 87 ? -1.166 -4.016 16.076 1.00 84.75 87 ARG A N 1
ATOM 679 C CA . ARG A 1 87 ? -2.301 -4.111 16.989 1.00 84.75 87 ARG A CA 1
ATOM 680 C C . ARG A 1 87 ? -3.512 -3.488 16.318 1.00 84.75 87 ARG A C 1
ATOM 682 O O . ARG A 1 87 ? -3.484 -2.310 15.950 1.00 84.75 87 ARG A O 1
ATOM 689 N N . ARG A 1 88 ? -4.559 -4.295 16.150 1.00 80.62 88 ARG A N 1
ATOM 690 C CA . ARG A 1 88 ? -5.837 -3.834 15.611 1.00 80.62 88 ARG A CA 1
ATOM 691 C C . ARG A 1 88 ? -6.470 -2.859 16.615 1.00 80.62 88 ARG A C 1
ATOM 693 O O . ARG A 1 88 ? -6.571 -3.224 17.787 1.00 80.62 88 ARG A O 1
ATOM 700 N N . PRO A 1 89 ? -6.872 -1.647 16.199 1.00 76.75 89 PRO A N 1
ATOM 701 C CA . PRO A 1 89 ? -7.576 -0.739 17.094 1.00 76.75 89 PRO A CA 1
ATOM 702 C C . PRO A 1 89 ? -8.906 -1.350 17.552 1.00 76.75 89 PRO A C 1
ATOM 704 O O . PRO A 1 89 ? -9.537 -2.112 16.816 1.00 76.75 89 PRO A O 1
ATOM 707 N N . ALA A 1 90 ? -9.297 -1.033 18.790 1.00 72.19 90 ALA A N 1
ATOM 708 C CA . ALA A 1 90 ? -10.448 -1.634 19.468 1.00 72.19 90 ALA A CA 1
ATOM 709 C C . ALA A 1 90 ? -11.793 -1.285 18.808 1.00 72.19 90 ALA A C 1
ATOM 711 O O . ALA A 1 90 ? -12.730 -2.076 18.865 1.00 72.19 90 ALA A O 1
ATOM 712 N N . ALA A 1 91 ? -11.879 -0.127 18.151 1.00 76.00 91 ALA A N 1
ATOM 713 C CA . ALA A 1 91 ? -13.047 0.317 17.404 1.00 76.00 91 ALA A CA 1
ATOM 714 C C . ALA A 1 91 ? -12.619 1.127 16.173 1.00 76.00 91 ALA A C 1
ATOM 716 O O . ALA A 1 91 ? -11.533 1.708 16.146 1.00 76.00 91 ALA A O 1
ATOM 717 N N . GLY A 1 92 ? -13.492 1.176 15.165 1.00 80.44 92 GLY A N 1
ATOM 718 C CA . GLY A 1 92 ? -13.294 1.990 13.967 1.00 80.44 92 GLY A CA 1
ATOM 719 C C . GLY A 1 92 ? -12.558 1.302 12.812 1.00 80.44 92 GLY A C 1
ATOM 720 O O . GLY A 1 92 ? -12.299 0.096 12.802 1.00 80.44 92 GLY A O 1
ATOM 721 N N . LEU A 1 93 ? -12.258 2.097 11.789 1.00 83.44 93 LEU A N 1
ATOM 722 C CA . LEU A 1 93 ? -11.613 1.708 10.544 1.00 83.44 93 LEU A CA 1
ATOM 723 C C . LEU A 1 93 ? -10.159 2.192 10.536 1.00 83.44 93 LEU A C 1
ATOM 725 O O . LEU A 1 93 ? -9.899 3.388 10.498 1.00 83.44 93 LEU A O 1
ATOM 729 N N . THR A 1 94 ? -9.190 1.282 10.460 1.00 85.25 94 THR A N 1
ATOM 730 C CA . THR A 1 94 ? -7.807 1.669 10.128 1.00 85.25 94 THR A CA 1
ATOM 731 C C . THR A 1 94 ? -7.673 1.848 8.621 1.00 85.25 94 THR A C 1
ATOM 733 O O . THR A 1 94 ? -7.983 0.917 7.878 1.00 85.25 94 THR A O 1
ATOM 736 N N . CYS A 1 95 ? -7.177 2.987 8.152 1.00 85.62 95 CYS A N 1
ATOM 737 C CA . CYS A 1 95 ? -6.889 3.252 6.745 1.00 85.62 95 CYS A CA 1
ATOM 738 C C . CYS A 1 95 ? -5.378 3.424 6.552 1.00 85.62 95 CYS A C 1
ATOM 740 O O . CYS A 1 95 ? -4.806 4.431 6.951 1.00 85.62 95 CYS A O 1
ATOM 742 N N . VAL A 1 96 ? -4.716 2.430 5.961 1.00 82.56 96 VAL A N 1
ATOM 743 C CA . VAL A 1 96 ? -3.275 2.472 5.695 1.00 82.56 96 VAL A CA 1
ATOM 744 C C . VAL A 1 96 ? -3.052 2.873 4.248 1.00 82.56 96 VAL A C 1
ATOM 746 O O . VAL A 1 96 ? -3.454 2.148 3.340 1.00 82.56 96 VAL A O 1
ATOM 749 N N . VAL A 1 97 ? -2.394 4.006 4.027 1.00 83.69 97 VAL A N 1
ATOM 750 C CA . VAL A 1 97 ? -2.115 4.525 2.686 1.00 83.69 97 VAL A CA 1
ATOM 751 C C . VAL A 1 97 ? -0.654 4.276 2.324 1.00 83.69 97 VAL A C 1
ATOM 753 O O . VAL A 1 97 ? 0.255 4.615 3.086 1.00 83.69 97 VAL A O 1
ATOM 756 N N . SER A 1 98 ? -0.423 3.706 1.136 1.00 76.06 98 SER A N 1
ATOM 757 C CA . SER A 1 98 ? 0.912 3.495 0.562 1.00 76.06 98 SER A CA 1
ATOM 758 C C . SER A 1 98 ? 1.838 2.654 1.450 1.00 76.06 98 SER A C 1
ATOM 760 O O . SER A 1 98 ? 2.866 3.137 1.924 1.00 76.06 98 SER A O 1
ATOM 762 N N . HIS A 1 99 ? 1.503 1.379 1.658 1.00 86.56 99 HIS A N 1
ATOM 763 C CA . HIS A 1 99 ? 2.335 0.470 2.449 1.00 86.56 99 HIS A CA 1
ATOM 764 C C . HIS A 1 99 ? 3.670 0.163 1.756 1.00 86.56 99 HIS A C 1
ATOM 766 O O . HIS A 1 99 ? 3.721 -0.450 0.691 1.00 86.56 99 HIS A O 1
ATOM 772 N N . THR A 1 100 ? 4.761 0.562 2.404 1.00 83.25 100 THR A N 1
ATOM 773 C CA . THR A 1 100 ? 6.119 0.595 1.854 1.00 83.25 100 THR A CA 1
ATOM 774 C C . THR A 1 100 ? 6.606 -0.797 1.470 1.00 83.25 100 THR A C 1
ATOM 776 O O . THR A 1 100 ? 6.923 -1.016 0.308 1.00 83.25 100 THR A O 1
ATOM 779 N N . ALA A 1 101 ? 6.609 -1.763 2.398 1.00 85.50 101 ALA A N 1
ATOM 780 C CA . ALA A 1 101 ? 7.086 -3.120 2.113 1.00 85.50 101 ALA A CA 1
ATOM 781 C C . ALA A 1 101 ? 6.324 -3.802 0.964 1.00 85.50 101 ALA A C 1
ATOM 783 O O . ALA A 1 101 ? 6.946 -4.420 0.105 1.00 85.50 101 ALA A O 1
ATOM 784 N N . VAL A 1 102 ? 4.998 -3.641 0.906 1.00 86.94 102 VAL A N 1
ATOM 785 C CA . VAL A 1 102 ? 4.177 -4.198 -0.181 1.00 86.94 102 VAL A CA 1
ATOM 786 C C . VAL A 1 102 ? 4.473 -3.507 -1.513 1.00 86.94 102 VAL A C 1
ATOM 788 O O . VAL A 1 102 ? 4.619 -4.178 -2.530 1.00 86.94 102 VAL A O 1
ATOM 791 N N . ARG A 1 103 ? 4.623 -2.177 -1.516 1.00 84.06 103 ARG A N 1
ATOM 792 C CA . ARG A 1 103 ? 4.981 -1.411 -2.717 1.00 84.06 103 ARG A CA 1
ATOM 793 C C . ARG A 1 103 ? 6.366 -1.799 -3.240 1.00 84.06 103 ARG A C 1
ATOM 795 O O . ARG A 1 103 ? 6.517 -2.015 -4.435 1.00 84.06 103 ARG A O 1
ATOM 802 N N . LEU A 1 104 ? 7.352 -1.946 -2.356 1.00 80.56 104 LEU A N 1
ATOM 803 C CA . LEU A 1 104 ? 8.692 -2.413 -2.719 1.00 80.56 104 LEU A CA 1
ATOM 804 C C . LEU A 1 104 ? 8.678 -3.838 -3.269 1.00 80.56 104 LEU A C 1
ATOM 806 O O . LEU A 1 104 ? 9.352 -4.116 -4.256 1.00 80.56 104 LEU A O 1
ATOM 810 N N . LEU A 1 105 ? 7.887 -4.724 -2.662 1.00 85.81 105 LEU A N 1
ATOM 811 C CA . LEU A 1 105 ? 7.714 -6.083 -3.156 1.00 85.81 105 LEU A CA 1
ATOM 812 C C . LEU A 1 105 ? 7.105 -6.089 -4.565 1.00 85.81 105 LEU A C 1
ATOM 814 O O . LEU A 1 105 ? 7.600 -6.809 -5.426 1.00 85.81 105 LEU A O 1
ATOM 818 N N . ALA A 1 106 ? 6.078 -5.272 -4.812 1.00 85.06 106 ALA A N 1
ATOM 819 C CA . ALA A 1 106 ? 5.447 -5.154 -6.125 1.00 85.06 106 ALA A CA 1
ATOM 820 C C . ALA A 1 106 ? 6.430 -4.646 -7.193 1.00 85.06 106 ALA A C 1
ATOM 822 O O . ALA A 1 106 ? 6.517 -5.237 -8.265 1.00 85.06 106 ALA A O 1
ATOM 823 N N . ILE A 1 107 ? 7.221 -3.614 -6.874 1.00 79.88 107 ILE A N 1
ATOM 824 C CA . ILE A 1 107 ? 8.267 -3.089 -7.767 1.00 79.88 107 ILE A CA 1
ATOM 825 C C . ILE A 1 107 ? 9.310 -4.169 -8.072 1.00 79.88 107 ILE A C 1
ATOM 827 O O . ILE A 1 107 ? 9.639 -4.400 -9.231 1.00 79.88 107 ILE A O 1
ATOM 831 N N . ALA A 1 108 ? 9.812 -4.861 -7.044 1.00 81.31 108 ALA A N 1
ATOM 832 C CA . ALA A 1 108 ? 10.800 -5.918 -7.230 1.00 81.31 108 ALA A CA 1
ATOM 833 C C . ALA A 1 108 ? 10.250 -7.052 -8.109 1.00 81.31 108 ALA A C 1
ATOM 835 O O . ALA A 1 108 ? 10.948 -7.524 -8.999 1.00 81.31 108 ALA A O 1
ATOM 836 N N . CYS A 1 109 ? 8.991 -7.455 -7.911 1.00 83.38 109 CYS A N 1
ATOM 837 C CA . CYS A 1 109 ? 8.353 -8.460 -8.761 1.00 83.38 109 CYS A CA 1
ATOM 838 C C . CYS A 1 109 ? 8.232 -7.981 -10.211 1.00 83.38 109 CYS A C 1
ATOM 840 O O . CYS A 1 109 ? 8.590 -8.733 -11.108 1.00 83.38 109 CYS A O 1
ATOM 842 N N . GLY A 1 110 ? 7.804 -6.734 -10.434 1.00 79.81 110 GLY A N 1
ATOM 843 C CA . GLY A 1 110 ? 7.680 -6.156 -11.776 1.00 79.81 110 GLY A CA 1
ATOM 844 C C . GLY A 1 110 ? 9.008 -6.008 -12.527 1.00 79.81 110 GLY A C 1
ATOM 845 O O . GLY A 1 110 ? 9.007 -5.973 -13.747 1.00 79.81 110 GLY A O 1
ATOM 846 N N . HIS A 1 111 ? 10.142 -5.957 -11.822 1.00 77.81 111 HIS A N 1
ATOM 847 C CA . HIS A 1 111 ? 11.471 -5.988 -12.446 1.00 77.81 111 HIS A CA 1
ATOM 848 C C . HIS A 1 111 ? 12.020 -7.387 -12.688 1.00 77.81 111 HIS A C 1
ATOM 850 O O . HIS A 1 111 ? 12.854 -7.575 -13.569 1.00 77.81 111 HIS A O 1
ATOM 856 N N . LEU A 1 112 ? 11.659 -8.345 -11.835 1.00 77.81 112 LEU A N 1
ATOM 857 C CA . LEU A 1 112 ? 12.188 -9.701 -11.926 1.00 77.81 112 LEU A CA 1
ATOM 858 C C . LEU A 1 112 ? 11.504 -10.507 -13.026 1.00 77.81 112 LEU A C 1
ATOM 860 O O . LEU A 1 112 ? 12.105 -11.461 -13.519 1.00 77.81 112 LEU A O 1
ATOM 864 N N . VAL A 1 113 ? 10.258 -10.171 -13.365 1.00 78.69 113 VAL A N 1
ATOM 865 C CA . VAL A 1 113 ? 9.475 -10.913 -14.348 1.00 78.69 113 VAL A CA 1
ATOM 866 C C . VAL A 1 113 ? 8.622 -9.999 -15.217 1.00 78.69 113 VAL A C 1
ATOM 868 O O . VAL A 1 113 ? 7.947 -9.103 -14.720 1.00 78.69 113 VAL A O 1
ATOM 871 N N . ASP A 1 114 ? 8.577 -10.313 -16.510 1.00 77.06 114 ASP A N 1
ATOM 872 C CA . ASP A 1 114 ? 7.731 -9.611 -17.485 1.00 77.06 114 ASP A CA 1
ATOM 873 C C . ASP A 1 114 ? 6.256 -10.031 -17.401 1.00 77.06 114 ASP A C 1
ATOM 875 O O . ASP A 1 114 ? 5.375 -9.394 -17.975 1.00 77.06 114 ASP A O 1
ATOM 879 N N . ARG A 1 115 ? 5.979 -11.151 -16.719 1.00 78.75 115 ARG A N 1
ATOM 880 C CA . ARG A 1 115 ? 4.658 -11.778 -16.647 1.00 78.75 115 ARG A CA 1
ATOM 881 C C . ARG A 1 115 ? 4.273 -12.113 -15.205 1.00 78.75 115 ARG A C 1
ATOM 883 O O . ARG A 1 115 ? 5.083 -12.730 -14.504 1.00 78.75 115 ARG A O 1
ATOM 890 N N . PRO A 1 116 ? 3.047 -11.785 -14.755 1.00 76.62 116 PRO A N 1
ATOM 891 C CA . PRO A 1 116 ? 2.598 -12.072 -13.391 1.00 76.62 116 PRO A CA 1
ATOM 892 C C . PRO A 1 116 ? 2.688 -13.556 -13.005 1.00 76.62 116 PRO A C 1
ATOM 894 O O . PRO A 1 116 ? 2.990 -13.890 -11.861 1.00 76.62 116 PRO A O 1
ATOM 897 N N . GLU A 1 117 ? 2.475 -14.468 -13.953 1.00 82.94 117 GLU A N 1
ATOM 898 C CA . GLU A 1 117 ? 2.466 -15.919 -13.724 1.00 82.94 117 GLU A CA 1
ATOM 899 C C . GLU A 1 117 ? 3.864 -16.473 -13.404 1.00 82.94 117 GLU A C 1
ATOM 901 O O . GLU A 1 117 ? 4.019 -17.519 -12.756 1.00 82.94 117 GLU A O 1
ATOM 906 N N . ALA A 1 118 ? 4.901 -15.757 -13.842 1.00 84.69 118 ALA A N 1
ATOM 907 C CA . ALA A 1 118 ? 6.291 -16.100 -13.590 1.00 84.69 118 ALA A CA 1
ATOM 908 C C . ALA A 1 118 ? 6.766 -15.646 -12.201 1.00 84.69 118 ALA A C 1
ATOM 910 O O . ALA A 1 118 ? 7.856 -16.039 -11.783 1.00 84.69 118 ALA A O 1
ATOM 911 N N . ILE A 1 119 ? 5.964 -14.875 -11.452 1.00 84.56 119 ILE A N 1
ATOM 912 C CA . ILE A 1 119 ? 6.335 -14.424 -10.108 1.00 84.56 119 ILE A CA 1
ATOM 913 C C . ILE A 1 119 ? 6.590 -15.652 -9.219 1.00 84.56 119 ILE A C 1
ATOM 915 O O . ILE A 1 119 ? 5.730 -16.515 -9.007 1.00 84.56 119 ILE A O 1
ATOM 919 N N . ARG A 1 120 ? 7.807 -15.731 -8.677 1.00 85.06 120 ARG A N 1
ATOM 920 C CA . ARG A 1 120 ? 8.214 -16.725 -7.681 1.00 85.06 120 ARG A CA 1
ATOM 921 C C . ARG A 1 120 ? 8.698 -15.991 -6.442 1.00 85.06 120 ARG A C 1
ATOM 923 O O . ARG A 1 120 ? 9.715 -15.304 -6.469 1.00 85.06 120 ARG A O 1
ATOM 930 N N . LEU A 1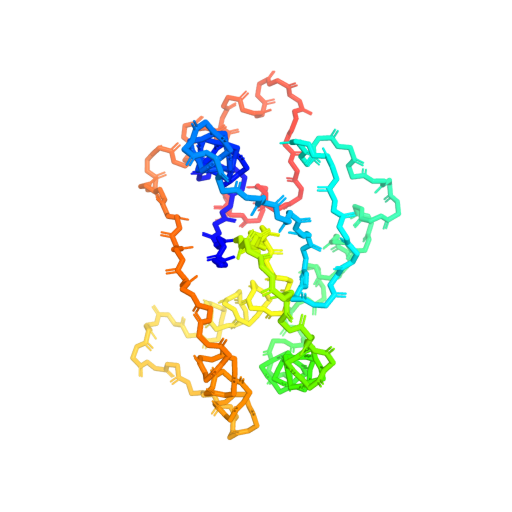 121 ? 7.944 -16.129 -5.356 1.00 87.31 121 LEU A N 1
ATOM 931 C CA . LEU A 1 121 ? 8.245 -15.471 -4.090 1.00 8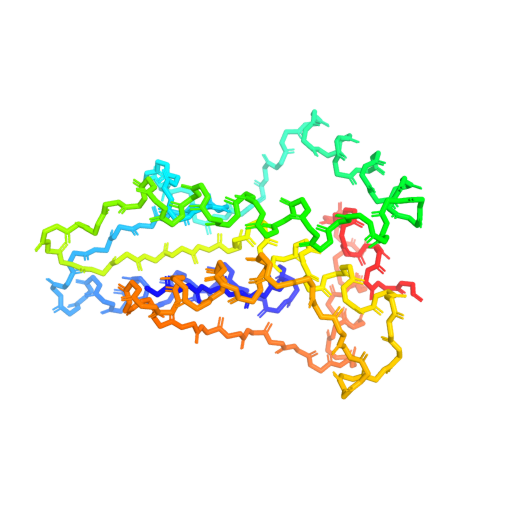7.31 121 LEU A CA 1
ATOM 932 C C . LEU A 1 121 ? 8.950 -16.423 -3.119 1.00 87.31 121 LEU A C 1
ATOM 934 O O . LEU A 1 121 ? 8.591 -17.602 -3.043 1.00 87.31 121 LEU A O 1
ATOM 938 N N . PRO A 1 122 ? 9.897 -15.920 -2.308 1.00 89.94 122 PRO A N 1
ATOM 939 C CA . PRO A 1 122 ? 10.429 -16.674 -1.183 1.00 89.94 122 PRO A CA 1
ATOM 940 C C . PRO A 1 122 ? 9.311 -17.135 -0.237 1.00 89.94 122 PRO A C 1
ATOM 942 O O . PRO A 1 122 ? 8.353 -16.402 0.024 1.00 89.94 122 PRO A O 1
ATOM 945 N N . ARG A 1 123 ? 9.462 -18.329 0.355 1.00 91.75 123 ARG A N 1
ATOM 946 C CA . ARG A 1 123 ? 8.487 -18.895 1.315 1.00 91.75 123 ARG A CA 1
ATOM 947 C C . ARG A 1 123 ? 8.175 -17.939 2.470 1.00 91.75 123 ARG A C 1
ATOM 949 O O . ARG A 1 123 ? 7.029 -17.853 2.906 1.00 91.75 123 ARG A O 1
ATOM 956 N N . LEU A 1 124 ? 9.185 -17.203 2.941 1.00 91.19 124 LEU A N 1
ATOM 957 C CA . LEU A 1 124 ? 9.034 -16.182 3.978 1.00 91.19 124 LEU A CA 1
ATOM 958 C C . LEU A 1 124 ? 8.042 -15.090 3.557 1.00 91.19 124 LEU A C 1
ATOM 960 O O . LEU A 1 124 ? 7.154 -14.739 4.327 1.00 91.19 124 LEU A O 1
ATOM 964 N N . THR A 1 125 ? 8.166 -14.592 2.329 1.00 90.88 125 THR A N 1
ATOM 965 C CA . THR A 1 125 ? 7.310 -13.544 1.764 1.00 90.88 125 THR A CA 1
ATOM 966 C C . THR A 1 125 ? 5.876 -14.032 1.611 1.00 90.88 125 THR A C 1
ATOM 968 O O . THR A 1 125 ? 4.949 -13.335 2.013 1.00 90.88 125 THR A O 1
ATOM 971 N N . ILE A 1 126 ? 5.684 -15.262 1.122 1.00 93.00 126 ILE A N 1
ATOM 972 C CA . ILE A 1 126 ? 4.359 -15.897 1.031 1.00 93.00 126 ILE A CA 1
ATOM 973 C C . ILE A 1 126 ? 3.717 -15.985 2.421 1.00 93.00 126 ILE A C 1
ATOM 975 O O . ILE A 1 126 ? 2.567 -15.585 2.606 1.00 93.00 126 ILE A O 1
ATOM 979 N N . ARG A 1 127 ? 4.473 -16.448 3.425 1.00 92.44 127 ARG A N 1
ATOM 980 C CA . ARG A 1 127 ? 4.005 -16.522 4.815 1.00 92.44 127 ARG A CA 1
ATOM 981 C C . ARG A 1 127 ? 3.637 -15.146 5.367 1.00 92.44 127 ARG A C 1
ATOM 983 O O . ARG A 1 127 ? 2.618 -15.022 6.040 1.00 92.44 127 ARG A O 1
ATOM 990 N N . ALA A 1 128 ? 4.444 -14.126 5.091 1.00 91.69 128 ALA A N 1
ATOM 991 C CA . ALA A 1 128 ? 4.207 -12.768 5.561 1.00 91.69 128 ALA A CA 1
ATOM 992 C C . ALA A 1 128 ? 2.943 -12.153 4.935 1.00 91.69 128 ALA A C 1
ATOM 994 O O . ALA A 1 128 ? 2.122 -11.588 5.652 1.00 91.69 128 ALA A O 1
ATOM 995 N N . LEU A 1 129 ? 2.728 -12.341 3.628 1.00 91.06 129 LEU A N 1
ATOM 996 C CA . LEU A 1 129 ? 1.495 -11.932 2.944 1.00 91.06 129 LEU A CA 1
ATOM 997 C C . LEU A 1 129 ? 0.268 -12.684 3.478 1.00 91.06 129 LEU A C 1
ATOM 999 O O . LEU A 1 129 ? -0.784 -12.080 3.686 1.00 91.06 129 LEU A O 1
ATOM 1003 N N . GLY A 1 130 ? 0.406 -13.984 3.754 1.00 91.62 130 GLY A N 1
ATOM 1004 C CA . GLY A 1 130 ? -0.637 -14.784 4.398 1.00 91.62 130 GLY A CA 1
ATOM 1005 C C . GLY A 1 130 ? -0.992 -14.264 5.794 1.00 91.62 130 GLY A C 1
ATOM 1006 O O . GLY A 1 130 ? -2.169 -14.078 6.102 1.00 91.62 130 GLY A O 1
ATOM 1007 N N . ALA A 1 131 ? 0.015 -13.949 6.613 1.00 90.75 131 ALA A N 1
ATOM 1008 C CA . ALA A 1 131 ? -0.180 -13.355 7.933 1.00 90.75 131 ALA A CA 1
ATOM 1009 C C . ALA A 1 131 ? -0.841 -11.970 7.838 1.00 90.75 131 ALA A C 1
ATOM 1011 O O . ALA A 1 131 ? -1.763 -11.678 8.596 1.00 90.75 131 ALA A O 1
ATOM 1012 N N . MET A 1 132 ? -0.439 -11.148 6.863 1.00 89.69 132 MET A N 1
ATOM 1013 C CA . MET A 1 132 ? -1.076 -9.859 6.595 1.00 89.69 132 MET A CA 1
ATOM 1014 C C . MET A 1 132 ? -2.555 -10.036 6.244 1.00 89.69 132 MET A C 1
ATOM 1016 O O . MET A 1 132 ? -3.401 -9.349 6.809 1.00 89.69 132 MET A O 1
ATOM 1020 N N . ARG A 1 133 ? -2.902 -10.990 5.372 1.00 87.75 133 ARG A N 1
ATOM 1021 C CA . ARG A 1 133 ? -4.301 -11.296 5.034 1.00 87.75 133 ARG A CA 1
ATOM 1022 C C . ARG A 1 133 ? -5.101 -11.748 6.262 1.00 87.75 133 ARG A C 1
ATOM 1024 O O . ARG A 1 133 ? -6.253 -11.348 6.415 1.00 87.75 133 ARG A O 1
ATOM 1031 N N . ALA A 1 134 ? -4.485 -12.520 7.156 1.00 88.25 134 ALA A N 1
ATOM 1032 C CA . ALA A 1 134 ? -5.113 -12.990 8.390 1.00 88.25 134 ALA A CA 1
ATOM 1033 C C . ALA A 1 134 ? -5.446 -11.864 9.390 1.00 88.25 134 ALA A C 1
ATOM 1035 O O . ALA A 1 134 ? -6.304 -12.051 10.246 1.00 88.25 134 ALA A O 1
ATOM 1036 N N . THR A 1 135 ? -4.854 -10.669 9.258 1.00 84.06 135 THR A N 1
ATOM 1037 C CA . THR A 1 135 ? -5.228 -9.499 10.082 1.00 84.06 135 THR A CA 1
ATOM 1038 C C . THR A 1 135 ? -6.644 -8.971 9.794 1.00 84.06 135 THR A C 1
ATOM 1040 O O . THR A 1 135 ? -7.145 -8.113 10.524 1.00 84.06 135 THR A O 1
ATOM 1043 N N . GLY A 1 136 ? -7.298 -9.447 8.725 1.00 81.94 136 GLY A N 1
ATOM 1044 C CA . GLY A 1 136 ? -8.613 -8.969 8.289 1.00 81.94 136 GLY A CA 1
ATOM 1045 C C . GLY A 1 136 ? -8.569 -7.619 7.565 1.00 81.94 136 GLY A C 1
ATOM 1046 O O . GLY A 1 136 ? -9.612 -7.020 7.292 1.00 81.94 136 GLY A O 1
ATOM 1047 N N . VAL A 1 137 ? -7.373 -7.121 7.238 1.00 82.31 137 VAL A N 1
ATOM 1048 C CA . VAL A 1 137 ? -7.199 -5.909 6.437 1.00 82.31 137 VAL A CA 1
ATOM 1049 C C . VAL A 1 137 ? -7.701 -6.157 5.013 1.00 82.31 137 VAL A C 1
ATOM 1051 O O . VAL A 1 137 ? -7.161 -6.974 4.273 1.00 82.31 137 VAL A O 1
ATOM 1054 N N . ARG A 1 138 ? -8.728 -5.405 4.605 1.00 87.06 138 ARG A N 1
ATOM 1055 C CA . ARG A 1 138 ? -9.165 -5.338 3.202 1.00 87.06 138 ARG A CA 1
ATOM 1056 C C . ARG A 1 138 ? -8.174 -4.522 2.383 1.00 87.06 138 ARG A C 1
ATOM 1058 O O . ARG A 1 138 ? -7.812 -3.430 2.819 1.00 87.06 138 ARG A O 1
ATOM 1065 N N . VAL A 1 139 ? -7.772 -5.027 1.223 1.00 85.81 139 VAL A N 1
ATOM 1066 C CA . VAL A 1 139 ? -6.824 -4.364 0.317 1.00 85.81 139 VAL A CA 1
ATOM 1067 C C . VAL A 1 139 ? -7.584 -3.762 -0.859 1.00 85.81 139 VAL A C 1
ATOM 1069 O O . VAL A 1 139 ? -8.402 -4.441 -1.470 1.00 85.81 139 VAL A O 1
ATOM 1072 N N . VAL A 1 140 ? -7.304 -2.500 -1.166 1.00 86.19 140 VAL A N 1
ATOM 1073 C CA . VAL A 1 140 ? -7.773 -1.795 -2.360 1.00 86.19 140 VAL A CA 1
ATOM 1074 C C . VAL A 1 140 ? -6.543 -1.416 -3.169 1.00 86.19 140 VAL A C 1
ATOM 1076 O O . VAL A 1 140 ? -5.648 -0.748 -2.649 1.00 86.19 140 VAL A O 1
ATOM 1079 N N . VAL A 1 141 ? -6.486 -1.867 -4.419 1.00 84.00 141 VAL A N 1
ATOM 1080 C CA . VAL A 1 141 ? -5.420 -1.516 -5.360 1.00 84.00 141 VAL A CA 1
ATOM 1081 C C . VAL A 1 141 ? -5.998 -0.539 -6.372 1.00 84.00 141 VAL A C 1
ATOM 1083 O O . VAL A 1 141 ? -6.998 -0.836 -7.017 1.00 84.00 141 VAL A O 1
ATOM 1086 N N . LEU A 1 142 ? -5.380 0.630 -6.468 1.00 83.31 142 LEU A N 1
ATOM 1087 C CA . LEU A 1 142 ? -5.715 1.672 -7.420 1.00 83.31 142 LEU A CA 1
ATOM 1088 C C . LEU A 1 142 ? -4.649 1.669 -8.501 1.00 83.31 142 LEU A C 1
ATOM 1090 O O . LEU A 1 142 ? -3.478 1.960 -8.236 1.00 83.31 142 LEU A O 1
ATOM 1094 N N . ASP A 1 143 ? -5.085 1.343 -9.705 1.00 78.69 143 ASP A N 1
ATOM 1095 C CA . ASP A 1 143 ? -4.295 1.458 -10.917 1.00 78.69 143 ASP A CA 1
ATOM 1096 C C . ASP A 1 143 ? -4.980 2.442 -11.863 1.00 78.69 143 ASP A C 1
ATOM 1098 O O . ASP A 1 143 ? -6.176 2.721 -11.740 1.00 78.69 143 ASP A O 1
ATOM 1102 N N . ILE A 1 144 ? -4.206 3.000 -12.782 1.00 77.94 144 ILE A N 1
ATOM 1103 C CA . ILE A 1 144 ? -4.711 3.876 -13.828 1.00 77.94 144 ILE A CA 1
ATOM 1104 C C . ILE A 1 144 ? -4.192 3.411 -15.172 1.00 77.94 144 ILE A C 1
ATOM 1106 O O . ILE A 1 144 ? -3.052 2.961 -15.296 1.00 77.94 144 ILE A O 1
ATOM 1110 N N . ASP A 1 145 ? -5.038 3.586 -16.181 1.00 75.50 145 ASP A N 1
ATOM 1111 C CA . ASP A 1 145 ? -4.680 3.295 -17.558 1.00 75.50 145 ASP A CA 1
ATOM 1112 C C . ASP A 1 145 ? -3.381 4.012 -17.959 1.00 75.50 145 ASP A C 1
ATOM 1114 O O . ASP A 1 145 ? -3.101 5.139 -17.526 1.00 75.50 145 ASP A O 1
ATOM 1118 N N . HIS A 1 146 ? -2.582 3.350 -18.795 1.00 72.75 146 HIS A N 1
ATOM 1119 C CA . HIS A 1 146 ? -1.297 3.866 -19.246 1.00 72.75 146 HIS A CA 1
ATOM 1120 C C . HIS A 1 146 ? -1.421 5.247 -19.906 1.00 72.75 146 HIS A C 1
ATOM 1122 O O . HIS A 1 146 ? -0.627 6.135 -19.594 1.00 72.75 146 HIS A O 1
ATOM 1128 N N . ALA A 1 147 ? -2.437 5.469 -20.746 1.00 75.75 147 ALA A N 1
ATOM 1129 C CA . ALA A 1 147 ? -2.644 6.750 -21.417 1.00 75.75 147 ALA A CA 1
ATOM 1130 C C . ALA A 1 147 ? -2.934 7.874 -20.408 1.00 75.75 147 ALA A C 1
ATOM 1132 O O . ALA A 1 147 ? -2.352 8.959 -20.480 1.00 75.75 147 ALA A O 1
ATOM 1133 N N . VAL A 1 148 ? -3.759 7.583 -19.398 1.00 74.88 148 VAL A N 1
ATOM 1134 C CA . VAL A 1 148 ? -4.082 8.521 -18.309 1.00 74.88 148 VAL A CA 1
ATOM 1135 C C . VAL A 1 148 ? -2.852 8.798 -17.442 1.00 74.88 148 VAL A C 1
ATOM 1137 O O . VAL A 1 148 ? -2.632 9.932 -17.010 1.00 74.88 148 VAL A O 1
ATOM 1140 N N . ARG A 1 149 ? -2.011 7.783 -17.206 1.00 76.69 149 ARG A N 1
ATOM 1141 C CA . ARG A 1 149 ? -0.749 7.921 -16.468 1.00 76.69 149 ARG A CA 1
ATOM 1142 C C . ARG A 1 149 ? 0.226 8.847 -17.187 1.00 76.69 149 ARG A C 1
ATOM 1144 O O . ARG A 1 149 ? 0.775 9.740 -16.546 1.00 76.69 149 ARG A O 1
ATOM 1151 N N . VAL A 1 150 ? 0.404 8.669 -18.497 1.00 76.38 150 VAL A N 1
ATOM 1152 C CA . VAL A 1 150 ? 1.269 9.520 -19.330 1.00 76.38 150 VAL A CA 1
ATOM 1153 C C . VAL A 1 150 ? 0.770 10.966 -19.335 1.00 76.38 150 VAL A C 1
ATOM 1155 O O . VAL A 1 150 ? 1.565 11.883 -19.128 1.00 76.38 150 VAL A O 1
ATOM 1158 N N . GLN A 1 151 ? -0.542 11.179 -19.478 1.00 77.69 151 GLN A N 1
ATOM 1159 C CA . GLN A 1 151 ? -1.134 12.518 -19.456 1.00 77.69 151 GLN A CA 1
ATOM 1160 C C . GLN A 1 151 ? -0.922 13.223 -18.107 1.00 77.69 151 GLN A C 1
ATOM 1162 O O . GLN A 1 151 ? -0.405 14.338 -18.061 1.00 77.69 151 GLN A O 1
ATOM 1167 N N . ARG A 1 152 ? -1.229 12.555 -16.987 1.00 75.19 152 ARG A N 1
ATOM 1168 C CA . ARG A 1 152 ? -1.025 13.130 -15.643 1.00 75.19 152 ARG A CA 1
ATOM 1169 C C . ARG A 1 152 ? 0.447 13.402 -15.334 1.00 75.19 152 ARG A C 1
ATOM 1171 O O . ARG A 1 152 ? 0.761 14.357 -14.623 1.00 75.19 152 ARG A O 1
ATOM 1178 N N . LEU A 1 153 ? 1.353 12.583 -15.870 1.00 73.75 1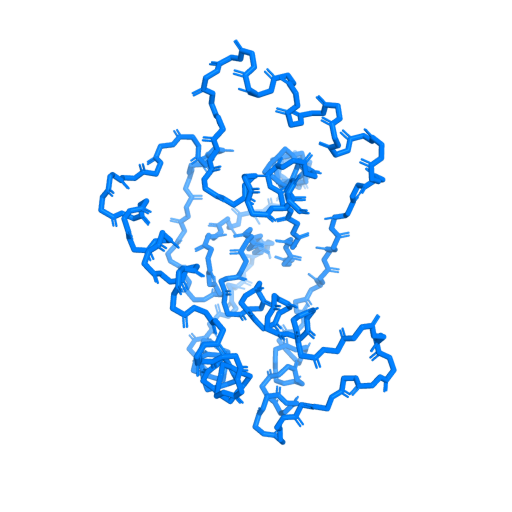53 LEU A N 1
ATOM 1179 C CA . LEU A 1 153 ? 2.790 12.813 -15.764 1.00 73.75 153 LEU A CA 1
ATOM 1180 C C . LEU A 1 153 ? 3.216 14.076 -16.528 1.00 73.75 153 LEU A C 1
ATOM 1182 O O . LEU A 1 153 ? 4.024 14.851 -16.016 1.00 73.75 153 LEU A O 1
ATOM 1186 N N . ALA A 1 154 ? 2.670 14.297 -17.728 1.00 75.44 154 ALA A N 1
ATOM 1187 C CA . ALA A 1 154 ? 2.919 15.502 -18.516 1.00 75.44 154 ALA A CA 1
ATOM 1188 C C . ALA A 1 154 ? 2.420 16.764 -17.790 1.00 75.44 154 ALA A C 1
ATOM 1190 O O . ALA A 1 154 ? 3.170 17.734 -17.670 1.00 75.44 154 ALA A O 1
ATOM 1191 N N . ASP A 1 155 ? 1.224 16.716 -17.200 1.00 77.00 155 ASP A N 1
ATOM 1192 C CA . ASP A 1 155 ? 0.669 17.827 -16.417 1.00 77.00 155 ASP A CA 1
ATOM 1193 C C . ASP A 1 155 ? 1.532 18.158 -15.189 1.00 77.00 155 ASP A C 1
ATOM 1195 O O . ASP A 1 155 ? 1.813 19.325 -14.905 1.00 77.00 155 ASP A O 1
ATOM 1199 N N . ARG A 1 156 ? 2.012 17.136 -14.466 1.00 72.19 156 ARG A N 1
ATOM 1200 C CA . ARG A 1 156 ? 2.930 17.324 -13.329 1.00 72.19 156 ARG A CA 1
ATOM 1201 C C . ARG A 1 156 ? 4.292 17.861 -13.758 1.00 72.19 156 ARG A C 1
ATOM 1203 O O . ARG A 1 156 ? 4.853 18.694 -13.045 1.00 72.19 156 ARG A O 1
ATOM 1210 N N . ARG A 1 157 ? 4.813 17.437 -14.920 1.00 72.75 157 ARG A N 1
ATOM 1211 C CA . ARG A 1 157 ? 6.035 18.009 -15.524 1.00 72.75 157 ARG A CA 1
ATOM 1212 C C . ARG A 1 157 ? 5.858 19.497 -15.792 1.00 72.75 157 ARG A C 1
ATOM 1214 O O . ARG A 1 157 ? 6.723 20.268 -15.389 1.00 72.75 157 ARG A O 1
ATOM 1221 N N . GLY A 1 158 ? 4.727 19.899 -16.372 1.00 71.38 158 GLY A N 1
ATOM 1222 C CA . GLY A 1 158 ? 4.405 21.308 -16.615 1.00 71.38 158 GLY A CA 1
ATOM 1223 C C . GLY A 1 158 ? 4.291 22.150 -15.339 1.00 71.38 158 GLY A C 1
ATOM 1224 O O . GLY A 1 158 ? 4.594 23.337 -15.362 1.00 71.38 158 GLY A O 1
ATOM 1225 N N . ARG A 1 159 ? 3.905 21.540 -14.210 1.00 71.88 159 ARG A N 1
ATOM 1226 C CA . ARG A 1 159 ? 3.759 22.213 -12.904 1.00 71.88 159 ARG A CA 1
ATOM 1227 C C . ARG A 1 159 ? 4.992 22.122 -11.997 1.00 71.88 159 ARG A C 1
ATOM 1229 O O . ARG A 1 159 ? 4.968 22.664 -10.899 1.00 71.88 159 ARG A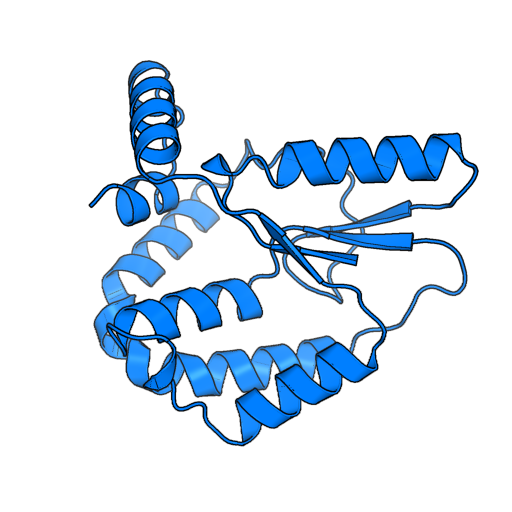 O 1
ATOM 1236 N N . GLY A 1 160 ? 6.051 21.423 -12.411 1.00 65.69 160 GLY A N 1
ATOM 1237 C CA . GLY A 1 160 ? 7.273 21.256 -11.614 1.00 65.69 160 GLY A CA 1
ATOM 1238 C C . GLY A 1 160 ? 7.128 20.371 -10.365 1.00 65.69 160 GLY A C 1
ATOM 1239 O O . GLY A 1 160 ? 8.034 20.344 -9.538 1.00 65.69 160 GLY A O 1
ATOM 1240 N N . THR A 1 161 ? 6.031 19.619 -10.223 1.00 62.25 161 THR A N 1
ATOM 1241 C CA . THR A 1 161 ? 5.723 18.795 -9.032 1.00 62.25 161 THR A CA 1
ATOM 1242 C C . THR A 1 161 ? 6.026 17.304 -9.216 1.00 62.25 161 THR A C 1
ATOM 1244 O O . THR A 1 161 ? 5.545 16.460 -8.463 1.00 62.25 161 THR A O 1
ATOM 1247 N N . VAL A 1 162 ? 6.823 16.957 -10.228 1.00 60.50 162 VAL A N 1
ATOM 1248 C CA . VAL A 1 162 ? 7.200 15.569 -10.542 1.00 60.50 162 VAL A CA 1
ATOM 1249 C C . VAL A 1 162 ? 8.102 15.001 -9.456 1.00 60.50 162 VAL A C 1
ATOM 1251 O O . VAL A 1 162 ? 9.208 15.508 -9.246 1.00 60.50 162 VAL A O 1
ATOM 1254 N N . ASP A 1 163 ? 7.681 13.902 -8.835 1.00 62.56 163 ASP A N 1
ATOM 1255 C CA . ASP A 1 163 ? 8.533 13.172 -7.902 1.00 62.56 163 ASP A CA 1
ATOM 1256 C C . ASP A 1 163 ? 9.434 12.133 -8.613 1.00 62.56 163 ASP A C 1
ATOM 1258 O O . ASP A 1 163 ? 9.361 11.897 -9.824 1.00 62.56 163 ASP A O 1
ATOM 1262 N N . HIS A 1 164 ? 10.373 11.534 -7.881 1.00 58.91 164 HIS A N 1
ATOM 1263 C CA . HIS A 1 164 ? 11.296 10.552 -8.463 1.00 58.91 164 HIS A CA 1
ATOM 1264 C C . HIS A 1 164 ? 10.601 9.259 -8.907 1.00 58.91 164 HIS A C 1
ATOM 1266 O O . HIS A 1 164 ? 11.066 8.606 -9.842 1.00 58.91 164 HIS A O 1
ATOM 1272 N N . PHE A 1 165 ? 9.488 8.909 -8.267 1.00 60.22 165 PHE A N 1
ATOM 1273 C CA . PHE A 1 165 ? 8.711 7.722 -8.588 1.00 60.22 165 PHE A CA 1
ATOM 1274 C C . PHE A 1 165 ? 7.918 7.914 -9.886 1.00 60.22 165 PHE A C 1
ATOM 1276 O O . PHE A 1 165 ? 7.860 7.014 -10.719 1.00 60.22 165 PHE A O 1
ATOM 1283 N N . ASP A 1 166 ? 7.400 9.122 -10.094 1.00 59.44 166 ASP A N 1
ATOM 1284 C CA . ASP A 1 166 ? 6.749 9.579 -11.314 1.00 59.44 166 ASP A CA 1
ATOM 1285 C C . ASP A 1 166 ? 7.710 9.495 -12.513 1.00 59.44 166 ASP A C 1
ATOM 1287 O O . ASP A 1 166 ? 7.327 9.017 -13.580 1.00 59.44 166 ASP A O 1
ATOM 1291 N N . ARG A 1 167 ? 8.991 9.873 -12.349 1.00 60.72 167 ARG A N 1
ATOM 1292 C CA . ARG A 1 167 ? 10.005 9.665 -13.407 1.00 60.72 167 ARG A CA 1
ATOM 1293 C C . ARG A 1 167 ? 10.257 8.194 -13.703 1.00 60.72 167 ARG A C 1
ATOM 1295 O O . ARG A 1 167 ? 10.332 7.848 -14.873 1.00 60.72 167 ARG A O 1
ATOM 1302 N N . TYR A 1 168 ? 10.386 7.368 -12.668 1.00 60.88 168 TYR A N 1
ATOM 1303 C CA . TYR A 1 168 ? 10.633 5.935 -12.817 1.00 60.88 168 TYR A CA 1
ATOM 1304 C C . TYR A 1 168 ? 9.467 5.208 -13.515 1.00 60.88 168 TYR A C 1
ATOM 1306 O O . TYR A 1 168 ? 9.693 4.314 -14.316 1.00 60.88 168 TYR A O 1
ATOM 1314 N N . MET A 1 169 ? 8.216 5.604 -13.265 1.00 60.69 169 MET A N 1
ATOM 1315 C CA . MET A 1 169 ? 7.053 5.004 -13.940 1.00 60.69 169 MET A CA 1
ATOM 1316 C C . MET A 1 169 ? 6.776 5.546 -15.351 1.00 60.69 169 MET A C 1
ATOM 1318 O O . MET A 1 169 ? 5.881 5.039 -16.034 1.00 60.69 169 MET A O 1
ATOM 1322 N N . GLY A 1 170 ? 7.459 6.623 -15.743 1.00 53.53 170 GLY A N 1
ATOM 1323 C CA . GLY A 1 170 ? 7.327 7.258 -17.053 1.00 53.53 170 GLY A CA 1
ATOM 1324 C C . GLY A 1 170 ? 8.428 6.897 -18.051 1.00 53.53 170 GLY A C 1
ATOM 1325 O O . GLY A 1 170 ? 8.342 7.346 -19.192 1.00 53.53 170 GLY A O 1
ATOM 1326 N N . SER A 1 171 ? 9.461 6.170 -17.614 1.00 49.19 171 SER A N 1
ATOM 1327 C CA . SER A 1 171 ? 10.466 5.509 -18.461 1.00 49.19 171 SER A CA 1
ATOM 1328 C C . SER A 1 171 ? 10.027 4.094 -18.792 1.00 49.19 171 SER A C 1
ATOM 1330 O O . SER A 1 171 ? 10.209 3.696 -19.958 1.00 49.19 171 SER A O 1
#